Protein AF-A0A351XCQ9-F1 (afdb_monomer)

Sequence (73 aa):
GPNLTDVNRRALVLHCASSGARFNRDGFGVGNGPVYSRYAHEGDDVMDEAHFPILWRDDGYRTPGLDSLTDQL

Solvent-accessible surface area (backbone atoms only — not comparable to full-atom values): 5155 Å² total; per-residue (Å²): 130,86,82,93,64,98,67,89,86,83,83,89,85,83,91,84,76,63,86,83,54,58,61,61,74,90,45,29,88,45,91,67,20,65,65,57,50,73,65,49,53,94,91,52,44,60,62,47,52,94,82,55,59,41,85,63,48,96,90,70,50,50,50,84,68,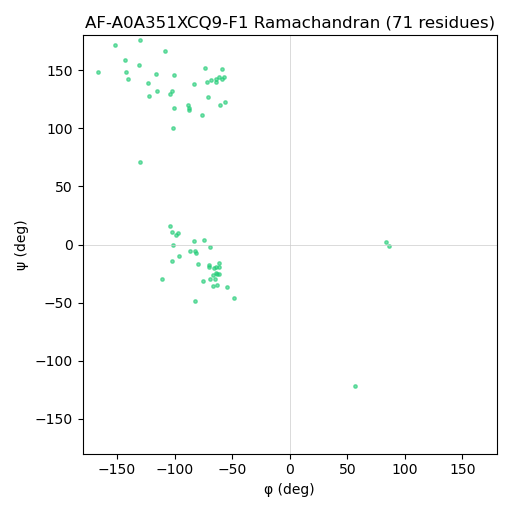58,68,71,75,56,77,84,118

Radius of gyration: 16.8 Å; Cα contacts (8 Å, |Δi|>4): 46; chains: 1; bounding box: 39×37×43 Å

Foldseek 3Di:
DDDPDPDDDDDDDDDDDDPPDWDDQVCLVDDCNVVLVVQADPPGGDRDCVVHWACADPVGDTRPPPVVVVPVD

Mean predicted aligned error: 4.86 Å

Structure (mmCIF, N/CA/C/O backbone):
data_AF-A0A351XCQ9-F1
#
_entry.id   AF-A0A351XCQ9-F1
#
loop_
_atom_site.group_PDB
_atom_site.id
_atom_site.type_symbol
_atom_site.label_atom_id
_atom_site.label_alt_id
_atom_site.label_comp_id
_atom_site.label_asym_id
_atom_site.label_entity_id
_atom_site.label_seq_id
_atom_site.pdbx_PDB_ins_code
_atom_site.Cartn_x
_atom_site.Cartn_y
_atom_site.Cartn_z
_atom_site.occupancy
_atom_site.B_iso_or_equiv
_atom_site.auth_seq_id
_atom_site.auth_comp_id
_atom_site.auth_asym_id
_atom_site.auth_atom_id
_atom_site.pdbx_PDB_model_num
ATOM 1 N N . GLY A 1 1 ? 10.770 -6.380 -22.491 1.00 88.00 1 GLY A N 1
ATOM 2 C CA . GLY A 1 1 ? 11.648 -7.047 -23.476 1.00 88.00 1 GLY A CA 1
ATOM 3 C C . GLY A 1 1 ? 13.114 -6.756 -23.191 1.00 88.00 1 GLY A C 1
ATOM 4 O O . GLY A 1 1 ? 13.378 -5.898 -22.343 1.00 88.00 1 GLY A O 1
ATOM 5 N N . PRO A 1 2 ? 14.045 -7.455 -23.860 1.00 94.50 2 PRO A N 1
ATOM 6 C CA . PRO A 1 2 ? 15.485 -7.300 -23.644 1.00 94.50 2 PRO A CA 1
ATOM 7 C C . PRO A 1 2 ? 15.949 -5.859 -23.903 1.00 94.50 2 PRO A C 1
ATOM 9 O O . PRO A 1 2 ? 15.321 -5.126 -24.669 1.00 94.50 2 PRO A O 1
ATOM 12 N N . ASN A 1 3 ? 17.013 -5.437 -23.219 1.00 96.88 3 ASN A N 1
ATOM 13 C CA . ASN A 1 3 ? 17.726 -4.206 -23.552 1.00 96.88 3 ASN A CA 1
ATOM 14 C C . ASN A 1 3 ? 18.789 -4.552 -24.603 1.00 96.88 3 ASN A C 1
ATOM 16 O O . ASN A 1 3 ? 19.649 -5.378 -24.319 1.00 96.88 3 ASN A O 1
ATOM 20 N N . LEU A 1 4 ? 18.688 -3.987 -25.808 1.00 97.56 4 LEU A N 1
ATOM 21 C CA . LEU A 1 4 ? 19.584 -4.296 -26.936 1.00 97.56 4 LEU A CA 1
ATOM 22 C C . LEU A 1 4 ? 20.705 -3.259 -27.107 1.00 97.56 4 LEU A C 1
ATOM 24 O O . LEU A 1 4 ? 21.411 -3.280 -28.110 1.00 97.56 4 LEU A O 1
ATOM 28 N N . THR A 1 5 ? 20.834 -2.333 -26.158 1.00 96.81 5 THR A N 1
ATOM 29 C CA . THR A 1 5 ? 21.873 -1.304 -26.145 1.00 96.81 5 THR A CA 1
ATOM 30 C C . THR A 1 5 ? 22.905 -1.595 -25.060 1.00 96.81 5 THR A C 1
ATOM 32 O O . THR A 1 5 ? 22.684 -2.397 -24.152 1.00 96.81 5 THR A O 1
ATOM 35 N N . ASP A 1 6 ? 24.025 -0.894 -25.140 1.00 96.25 6 ASP A N 1
ATOM 36 C CA . ASP A 1 6 ? 25.088 -0.827 -24.138 1.00 96.25 6 ASP A CA 1
ATOM 37 C C . ASP A 1 6 ? 24.800 0.190 -23.013 1.00 96.25 6 ASP A C 1
ATOM 39 O O . ASP A 1 6 ? 25.607 0.368 -22.101 1.00 96.25 6 ASP A O 1
ATOM 43 N N . VAL A 1 7 ? 23.629 0.838 -23.035 1.00 97.50 7 VAL A N 1
ATOM 44 C CA . VAL A 1 7 ? 23.209 1.833 -22.040 1.00 97.50 7 VAL A CA 1
ATOM 45 C C . VAL A 1 7 ? 22.220 1.221 -21.053 1.00 97.50 7 VAL A C 1
ATOM 47 O O . VAL A 1 7 ? 21.221 0.614 -21.440 1.00 97.50 7 VAL A O 1
ATOM 50 N N . ASN A 1 8 ? 22.441 1.442 -19.756 1.00 96.62 8 ASN A N 1
ATOM 51 C CA . ASN A 1 8 ? 21.548 0.964 -18.699 1.00 96.62 8 ASN A CA 1
ATOM 52 C C . ASN A 1 8 ? 20.124 1.538 -18.829 1.00 96.62 8 ASN A C 1
ATOM 54 O O . ASN A 1 8 ? 19.913 2.746 -18.701 1.00 96.62 8 ASN A O 1
ATOM 58 N N . ARG A 1 9 ? 19.121 0.658 -18.977 1.00 96.19 9 ARG A N 1
ATOM 59 C CA . ARG A 1 9 ? 17.699 1.019 -18.866 1.00 96.19 9 ARG A CA 1
ATOM 60 C C . ARG A 1 9 ? 17.248 0.927 -17.410 1.00 96.19 9 ARG A C 1
ATOM 62 O O . ARG A 1 9 ? 17.216 -0.158 -16.838 1.00 96.19 9 ARG A O 1
ATOM 69 N N . ARG A 1 10 ? 16.859 2.062 -16.830 1.00 95.81 10 ARG A N 1
ATOM 70 C CA . ARG A 1 10 ? 16.321 2.154 -15.464 1.00 95.81 10 ARG A CA 1
ATOM 71 C C . ARG A 1 10 ? 14.798 2.256 -15.503 1.00 95.81 10 ARG A C 1
ATOM 73 O O . ARG A 1 10 ? 14.252 2.867 -16.417 1.00 95.81 10 ARG A O 1
ATOM 80 N N . ALA A 1 11 ? 14.133 1.670 -14.515 1.00 94.75 11 ALA A N 1
ATOM 81 C CA . ALA A 1 11 ? 12.696 1.793 -14.310 1.00 94.75 11 ALA A CA 1
ATOM 82 C C . ALA A 1 11 ? 12.410 1.922 -12.811 1.00 94.75 11 ALA A C 1
ATOM 84 O O . ALA A 1 11 ? 13.071 1.271 -12.004 1.00 94.75 11 ALA A O 1
ATOM 85 N N . LEU A 1 12 ? 11.425 2.748 -12.465 1.00 94.69 12 LEU A N 1
ATOM 86 C CA . LEU A 1 12 ? 10.830 2.802 -11.134 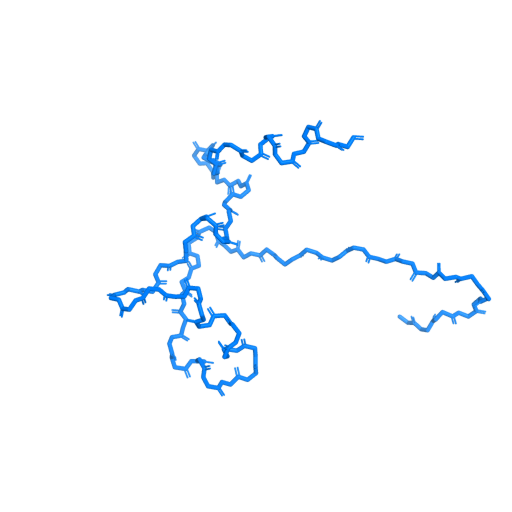1.00 94.69 12 LEU A CA 1
ATOM 87 C C . LEU A 1 12 ? 9.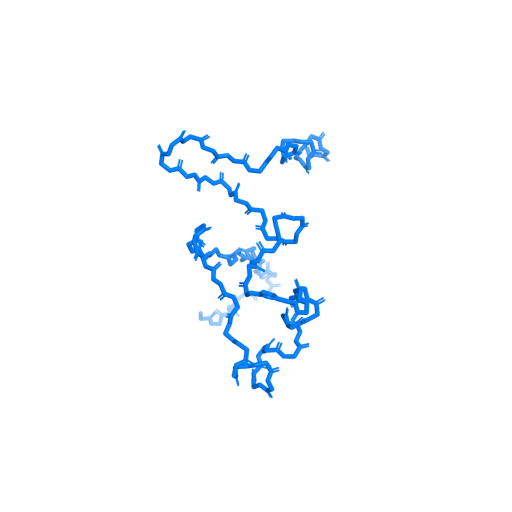475 2.101 -11.208 1.00 94.69 12 LEU A C 1
ATOM 89 O O . LEU A 1 12 ? 8.677 2.400 -12.095 1.00 94.69 12 LEU A O 1
ATOM 93 N N . VAL A 1 13 ? 9.231 1.168 -10.294 1.00 94.06 13 VAL A N 1
ATOM 94 C CA . VAL A 1 13 ? 7.969 0.430 -10.211 1.00 94.06 13 VAL A CA 1
ATOM 95 C C . VAL A 1 13 ? 7.376 0.657 -8.829 1.00 94.06 13 VAL A C 1
ATOM 97 O O . VAL A 1 13 ? 8.055 0.462 -7.824 1.00 94.06 13 VAL A O 1
ATOM 100 N N . LEU A 1 14 ? 6.112 1.071 -8.797 1.00 91.44 14 LEU A N 1
ATOM 101 C CA . LEU A 1 14 ? 5.333 1.280 -7.580 1.00 91.44 14 LEU A CA 1
ATOM 102 C C . LEU A 1 14 ? 4.179 0.278 -7.568 1.00 91.44 14 LEU A C 1
ATOM 104 O O . LEU A 1 14 ? 3.487 0.115 -8.572 1.00 91.44 14 LEU A O 1
ATOM 108 N N . HIS A 1 15 ? 3.981 -0.402 -6.441 1.00 91.56 15 HIS A N 1
ATOM 109 C CA . HIS A 1 15 ? 2.873 -1.335 -6.252 1.00 91.56 15 HIS A CA 1
ATOM 110 C C . HIS A 1 15 ? 1.790 -0.629 -5.445 1.00 91.56 15 HIS A C 1
ATOM 112 O O . HIS A 1 15 ? 2.026 -0.242 -4.305 1.00 91.56 15 HIS A O 1
ATOM 118 N N . CYS A 1 16 ? 0.615 -0.461 -6.042 1.00 94.44 16 CYS A N 1
ATOM 119 C CA . CYS A 1 16 ? -0.547 0.119 -5.380 1.00 94.44 16 CYS A CA 1
ATOM 120 C C . CYS A 1 16 ? -1.661 -0.924 -5.301 1.00 94.44 16 CYS A C 1
ATOM 122 O O . CYS A 1 16 ? -1.818 -1.752 -6.199 1.00 94.44 16 CYS A O 1
ATOM 124 N N . ALA A 1 17 ? -2.441 -0.855 -4.231 1.00 94.50 17 ALA A N 1
ATOM 125 C CA . ALA A 1 17 ? -3.639 -1.654 -4.029 1.00 94.50 17 ALA A CA 1
ATOM 126 C C . ALA A 1 17 ? -4.801 -0.732 -3.635 1.00 94.50 17 ALA A C 1
ATOM 128 O O . ALA A 1 17 ? -4.625 0.476 -3.478 1.00 94.50 17 ALA A O 1
ATOM 129 N N . SER 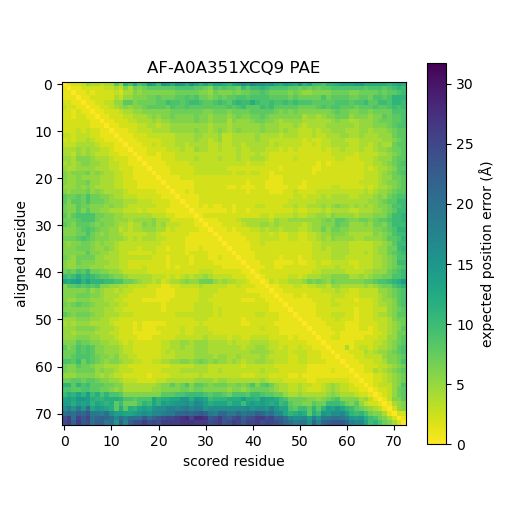A 1 18 ? -5.997 -1.301 -3.486 1.00 96.69 18 SER A N 1
ATOM 130 C CA . SER A 1 18 ? -7.139 -0.570 -2.931 1.00 96.69 18 SER A CA 1
ATOM 131 C C . SER A 1 18 ? -6.812 -0.031 -1.533 1.00 96.69 18 SER A C 1
ATOM 133 O O . SER A 1 18 ? -6.193 -0.733 -0.738 1.00 96.69 18 SER A O 1
ATOM 135 N N . SER A 1 19 ? -7.312 1.160 -1.195 1.00 96.06 19 SER A N 1
ATOM 136 C CA . SER A 1 19 ? -7.257 1.704 0.171 1.00 96.06 19 SER A CA 1
ATOM 137 C C . SER A 1 19 ? -8.014 0.848 1.196 1.00 96.06 19 SER A C 1
ATOM 139 O O . SER A 1 19 ? -7.835 1.024 2.394 1.00 96.06 19 SER A O 1
ATOM 141 N N . GLY A 1 20 ? -8.883 -0.062 0.739 1.00 95.81 20 GLY A N 1
ATOM 142 C CA . GLY A 1 20 ? -9.579 -1.042 1.576 1.00 95.81 20 GLY A CA 1
ATOM 143 C C . GLY A 1 20 ? -8.912 -2.419 1.609 1.00 95.81 20 GLY A C 1
ATOM 144 O O . GLY A 1 20 ? -9.538 -3.372 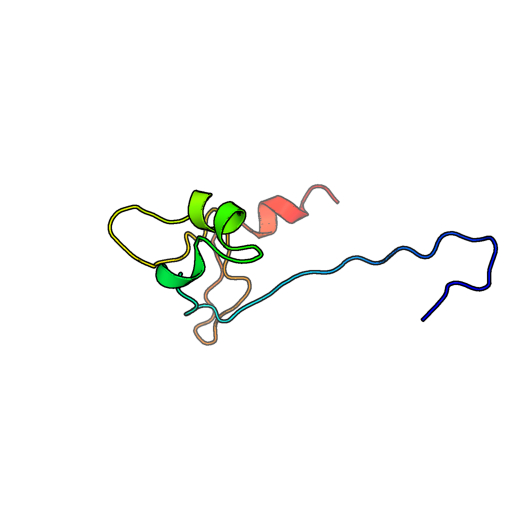2.073 1.00 95.81 20 GLY A O 1
ATOM 145 N N . ALA A 1 21 ? -7.695 -2.558 1.069 1.00 96.56 21 ALA A N 1
ATOM 146 C CA . ALA A 1 21 ? -6.966 -3.820 1.089 1.00 96.56 21 ALA A CA 1
ATOM 147 C C . ALA A 1 21 ? -6.689 -4.281 2.529 1.00 96.56 21 ALA A C 1
ATOM 149 O O . ALA A 1 21 ? -6.456 -3.484 3.436 1.00 96.56 21 ALA A O 1
ATOM 150 N N . ARG A 1 22 ? -6.734 -5.599 2.722 1.00 96.75 22 ARG A N 1
ATOM 151 C CA . ARG A 1 22 ? -6.499 -6.269 4.001 1.00 96.75 22 ARG A CA 1
ATOM 152 C C . ARG A 1 22 ? -5.514 -7.406 3.804 1.00 96.75 22 ARG A C 1
ATOM 154 O O . ARG A 1 22 ? -5.411 -7.960 2.706 1.00 96.75 22 ARG A O 1
ATOM 161 N N . PHE A 1 23 ? -4.815 -7.767 4.870 1.00 96.94 23 PHE A N 1
ATOM 162 C CA . PHE A 1 23 ? -3.967 -8.945 4.863 1.00 96.94 23 PHE A CA 1
ATOM 163 C C . PHE A 1 23 ? -4.797 -10.218 4.674 1.00 96.94 23 PHE A C 1
ATOM 165 O O . PHE A 1 23 ? -5.868 -10.381 5.246 1.00 96.94 23 PHE A O 1
ATOM 172 N N . ASN A 1 24 ? -4.270 -11.142 3.873 1.00 95.06 24 ASN A N 1
ATOM 173 C CA . ASN A 1 24 ? -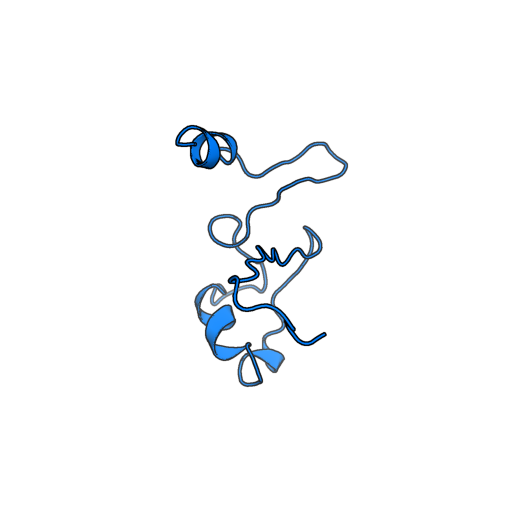4.761 -12.512 3.800 1.00 95.06 24 ASN A CA 1
ATOM 174 C C . ASN A 1 24 ? -3.813 -13.407 4.610 1.00 95.06 24 ASN A C 1
ATOM 176 O O . ASN A 1 24 ? -2.735 -13.753 4.115 1.00 95.06 24 ASN A O 1
ATOM 180 N N . ARG A 1 25 ? -4.199 -13.763 5.843 1.00 94.56 25 ARG A N 1
ATOM 181 C CA . ARG A 1 25 ? -3.327 -14.512 6.768 1.00 94.56 25 ARG A CA 1
ATOM 182 C C . ARG A 1 25 ? -2.961 -15.901 6.251 1.00 94.56 25 ARG A C 1
ATOM 184 O O . ARG A 1 25 ? -1.817 -16.317 6.413 1.00 94.56 25 ARG A O 1
ATOM 191 N N . ASP A 1 26 ? -3.872 -16.572 5.546 1.00 95.75 26 ASP A N 1
ATOM 192 C CA . ASP A 1 26 ? -3.606 -17.888 4.945 1.00 95.75 26 ASP A CA 1
ATOM 193 C C . ASP A 1 26 ? -2.461 -17.825 3.917 1.00 95.75 26 ASP A C 1
ATOM 195 O O . ASP A 1 26 ? -1.754 -18.805 3.681 1.00 95.75 26 ASP A O 1
ATOM 199 N N . GLY A 1 27 ? -2.232 -16.647 3.327 1.00 94.50 27 GLY A N 1
ATOM 200 C CA . GLY A 1 27 ? -1.156 -16.397 2.373 1.00 94.50 27 GLY A CA 1
ATOM 201 C C . GLY A 1 27 ? 0.214 -16.123 2.998 1.00 94.50 27 GLY A C 1
ATOM 202 O O . GLY A 1 27 ? 1.195 -16.043 2.261 1.00 94.50 27 GLY A O 1
ATOM 203 N N . PHE A 1 28 ? 0.331 -15.984 4.324 1.00 96.12 28 PHE A N 1
ATOM 204 C CA . PHE A 1 28 ? 1.580 -15.548 4.969 1.00 96.12 28 PHE A CA 1
ATOM 205 C C . PHE A 1 28 ? 2.751 -16.517 4.782 1.00 96.12 28 PHE A C 1
ATOM 207 O O . PHE A 1 28 ? 3.897 -16.089 4.822 1.00 96.12 28 PHE A O 1
ATOM 214 N N . GLY A 1 29 ? 2.496 -17.803 4.534 1.00 96.31 29 GLY A N 1
ATOM 215 C CA . GLY A 1 29 ? 3.549 -18.795 4.296 1.00 96.31 29 GLY A CA 1
ATOM 216 C C . GLY A 1 29 ? 4.021 -18.914 2.843 1.00 96.31 29 GLY A C 1
ATOM 217 O O . GLY A 1 29 ? 4.945 -19.680 2.578 1.00 96.31 29 GLY A O 1
ATOM 218 N N . VAL A 1 30 ? 3.394 -18.216 1.888 1.00 95.69 30 VAL A N 1
ATOM 219 C CA . VAL A 1 30 ? 3.553 -18.498 0.451 1.00 95.69 30 VAL A CA 1
ATOM 220 C C . VAL A 1 30 ? 4.032 -17.265 -0.312 1.00 95.69 30 VAL A C 1
ATOM 222 O O . VAL A 1 30 ? 3.559 -16.151 -0.093 1.00 95.69 30 VAL A O 1
ATOM 225 N N . GLY A 1 31 ? 4.958 -17.460 -1.256 1.00 93.38 31 GLY A N 1
ATOM 226 C CA . GLY A 1 31 ? 5.451 -16.391 -2.128 1.00 93.38 31 GLY A CA 1
ATOM 227 C C . GLY A 1 31 ? 6.025 -15.219 -1.328 1.00 93.38 31 GLY A C 1
ATOM 228 O O . GLY A 1 31 ? 6.941 -15.401 -0.531 1.00 93.38 31 GLY A O 1
ATOM 229 N N . ASN A 1 32 ? 5.468 -14.021 -1.523 1.00 90.44 32 ASN A N 1
ATOM 230 C CA . ASN A 1 32 ? 5.897 -12.812 -0.812 1.00 90.44 32 ASN A CA 1
ATOM 231 C C . ASN A 1 32 ? 5.271 -12.667 0.591 1.00 90.44 32 ASN A C 1
ATOM 233 O O . ASN A 1 32 ? 5.630 -11.746 1.326 1.00 90.44 32 ASN A O 1
ATOM 237 N N . GLY A 1 33 ? 4.350 -13.560 0.972 1.00 93.31 33 GLY A N 1
ATOM 238 C CA . GLY A 1 33 ? 3.650 -13.553 2.259 1.00 93.31 33 GLY A CA 1
ATOM 239 C C . GLY A 1 33 ? 4.560 -13.387 3.483 1.00 93.31 33 GLY A C 1
ATOM 240 O O . GLY A 1 33 ? 4.267 -12.508 4.292 1.00 93.31 33 GLY A O 1
ATOM 241 N N . PRO A 1 34 ? 5.699 -14.105 3.594 1.00 95.69 34 PRO A N 1
ATOM 242 C CA . PRO A 1 34 ? 6.568 -14.023 4.775 1.00 95.69 34 PRO A CA 1
ATOM 243 C C . PRO A 1 34 ? 7.249 -12.662 4.983 1.00 95.69 34 PRO A C 1
ATOM 245 O O . PRO A 1 34 ? 7.745 -12.359 6.071 1.00 95.69 34 PRO A O 1
ATOM 248 N N . VAL A 1 35 ? 7.346 -11.849 3.927 1.00 94.62 35 VAL A N 1
ATOM 249 C CA . VAL A 1 35 ? 7.862 -10.478 4.023 1.00 94.62 35 VAL A CA 1
ATOM 250 C C . VAL A 1 35 ? 6.749 -9.554 4.499 1.00 94.62 35 VAL A C 1
ATOM 252 O O . VAL A 1 35 ? 6.945 -8.804 5.452 1.00 94.62 35 VAL A O 1
ATOM 255 N N . TYR A 1 36 ? 5.572 -9.642 3.874 1.00 93.25 36 TYR A N 1
ATOM 256 C CA . TYR A 1 36 ? 4.438 -8.777 4.193 1.00 93.25 36 TYR A CA 1
ATOM 257 C C . TYR A 1 36 ? 3.833 -9.051 5.574 1.00 93.25 36 TYR A C 1
ATOM 259 O O . TYR A 1 36 ? 3.377 -8.116 6.226 1.00 93.25 36 TYR A O 1
ATOM 267 N N . SER A 1 37 ? 3.9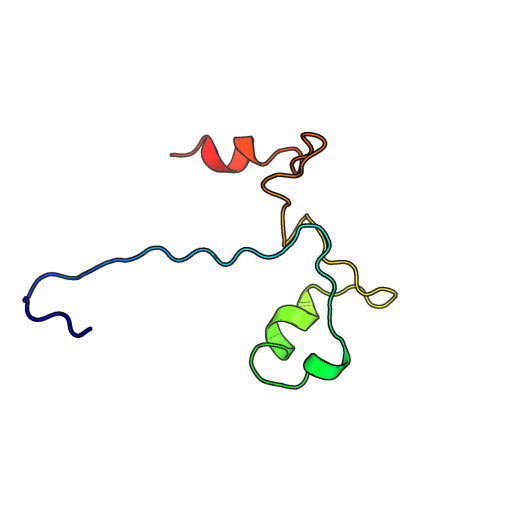01 -10.291 6.066 1.00 95.19 37 SER A N 1
ATOM 268 C CA . SER A 1 37 ? 3.390 -10.668 7.389 1.00 95.19 37 SER A CA 1
ATOM 269 C C . SER A 1 37 ? 4.082 -9.937 8.543 1.00 95.19 37 SER A C 1
ATOM 271 O O . SER A 1 37 ? 3.533 -9.871 9.634 1.00 95.19 37 SER A O 1
ATOM 273 N N . ARG A 1 38 ? 5.275 -9.368 8.322 1.00 95.06 38 ARG A N 1
ATOM 274 C CA . ARG A 1 38 ? 6.019 -8.592 9.331 1.00 95.06 38 ARG A CA 1
ATOM 275 C C . ARG A 1 38 ? 5.378 -7.243 9.653 1.00 95.06 38 ARG A C 1
ATOM 277 O O . ARG A 1 38 ? 5.702 -6.661 10.680 1.00 95.06 38 ARG A O 1
ATOM 284 N N . TYR A 1 39 ? 4.516 -6.752 8.767 1.00 96.00 39 TYR A N 1
ATOM 285 C CA . TYR A 1 39 ? 3.793 -5.490 8.926 1.00 96.00 39 TYR A CA 1
ATOM 286 C C . TYR A 1 39 ? 2.343 -5.702 9.375 1.00 96.00 39 TYR A C 1
ATOM 288 O O . TYR A 1 39 ? 1.598 -4.734 9.501 1.00 96.00 39 TYR A O 1
ATOM 296 N N . ALA A 1 40 ? 1.927 -6.960 9.552 1.00 95.94 40 ALA A N 1
ATOM 297 C CA . ALA A 1 40 ? 0.595 -7.296 10.020 1.00 95.94 40 ALA A CA 1
ATOM 298 C C . ALA A 1 40 ? 0.532 -7.214 11.545 1.00 95.94 40 ALA A C 1
ATOM 300 O O . ALA A 1 40 ? 1.422 -7.704 12.244 1.00 95.94 40 ALA A O 1
ATOM 301 N N . HIS A 1 41 ? -0.557 -6.645 12.049 1.00 94.62 41 HIS A N 1
ATOM 302 C CA . HIS A 1 41 ? -0.868 -6.669 13.471 1.00 94.62 41 HIS A CA 1
ATOM 303 C C . HIS A 1 41 ? -1.329 -8.070 13.893 1.00 94.62 41 HIS A C 1
ATOM 305 O O . HIS A 1 41 ? -1.881 -8.846 13.105 1.00 94.62 41 HIS A O 1
ATOM 311 N N . GLU A 1 42 ? -1.105 -8.432 15.157 1.00 91.44 42 GLU A N 1
ATOM 312 C CA . GLU A 1 42 ? -1.487 -9.761 15.656 1.00 91.44 42 GLU A CA 1
ATOM 313 C C . GLU A 1 42 ? -3.011 -9.957 15.690 1.00 91.44 42 GLU A C 1
ATOM 315 O O . GLU A 1 42 ? -3.488 -11.056 15.411 1.00 91.44 42 GLU A O 1
ATOM 320 N N . GLY A 1 43 ? -3.765 -8.900 16.010 1.00 93.25 43 GLY A N 1
ATOM 321 C CA . GLY A 1 43 ? -5.198 -8.975 16.309 1.00 93.25 43 GLY A CA 1
ATOM 322 C C . GLY A 1 43 ? -6.151 -8.673 15.151 1.00 93.25 43 GLY A C 1
ATOM 323 O O . GLY A 1 43 ? -7.353 -8.889 15.302 1.00 93.25 43 GLY A O 1
ATOM 324 N N . ASP A 1 44 ? -5.658 -8.177 14.016 1.00 94.69 44 ASP A N 1
ATOM 325 C CA . ASP A 1 44 ? -6.493 -7.815 12.871 1.00 94.69 44 ASP A CA 1
ATOM 326 C C . ASP A 1 44 ? -5.749 -7.930 11.532 1.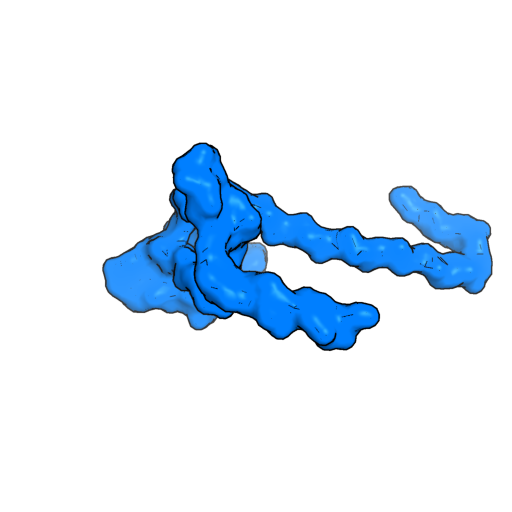00 94.69 44 ASP A C 1
ATOM 328 O O . ASP A 1 44 ? -4.540 -8.166 11.482 1.00 94.69 44 ASP A O 1
ATOM 332 N N . ASP A 1 45 ? -6.505 -7.786 10.441 1.00 96.88 45 ASP A N 1
ATOM 333 C CA . ASP A 1 45 ? -6.008 -7.867 9.064 1.00 96.88 45 ASP A CA 1
ATOM 334 C C . ASP A 1 45 ? -5.877 -6.489 8.395 1.00 96.88 45 ASP A C 1
ATOM 336 O O . ASP A 1 45 ? -5.818 -6.390 7.166 1.00 96.88 45 ASP A O 1
ATOM 340 N N . VAL A 1 46 ? -5.900 -5.405 9.171 1.00 96.44 46 VAL A N 1
ATOM 341 C CA . VAL A 1 46 ? -5.737 -4.052 8.636 1.00 96.44 46 VAL A CA 1
ATOM 342 C C . VAL A 1 46 ? -4.285 -3.857 8.203 1.00 96.44 46 VAL A C 1
ATOM 344 O O . VAL A 1 46 ? -3.345 -4.307 8.856 1.00 96.44 46 VAL A O 1
ATOM 347 N N . MET A 1 47 ? -4.095 -3.183 7.070 1.00 96.19 47 MET A N 1
ATOM 348 C CA . MET A 1 47 ? -2.777 -2.748 6.623 1.00 96.19 47 MET A CA 1
ATOM 349 C C . MET A 1 47 ? -2.486 -1.367 7.210 1.00 96.19 47 MET A C 1
ATOM 351 O O . MET A 1 47 ? -3.238 -0.426 6.973 1.00 96.19 47 MET A O 1
ATOM 355 N N . ASP A 1 48 ? -1.415 -1.257 7.992 1.00 94.69 48 ASP A N 1
ATOM 356 C CA . ASP A 1 48 ? -1.059 -0.016 8.680 1.00 94.69 48 ASP A CA 1
ATOM 357 C C . ASP A 1 48 ? -0.552 1.055 7.700 1.00 94.69 48 ASP A C 1
ATOM 359 O O . ASP A 1 48 ? 0.398 0.815 6.947 1.00 94.69 48 ASP A O 1
ATOM 363 N N . GLU A 1 49 ? -1.146 2.250 7.734 1.00 94.31 49 GLU A N 1
ATOM 364 C CA . GLU A 1 49 ? -0.775 3.373 6.865 1.00 94.31 49 GLU A CA 1
ATOM 365 C C . GLU A 1 49 ? 0.656 3.885 7.101 1.00 94.31 49 GLU A C 1
ATOM 367 O O . GLU A 1 49 ? 1.235 4.496 6.202 1.00 94.31 49 GLU A O 1
ATOM 372 N N . ALA A 1 50 ? 1.270 3.587 8.253 1.00 91.56 50 ALA A N 1
ATOM 373 C CA . ALA A 1 50 ? 2.685 3.870 8.497 1.00 91.56 50 ALA A CA 1
ATOM 374 C C . ALA A 1 50 ? 3.615 3.085 7.553 1.00 91.56 50 ALA A C 1
ATOM 376 O O . ALA A 1 50 ? 4.734 3.520 7.278 1.00 91.56 50 ALA A O 1
ATOM 377 N N . HIS A 1 51 ? 3.154 1.937 7.045 1.00 93.12 51 HIS A N 1
ATOM 378 C CA . HIS A 1 51 ? 3.892 1.085 6.108 1.00 93.12 51 HIS A CA 1
ATOM 379 C C . HIS A 1 51 ? 3.275 1.083 4.701 1.00 93.12 51 HIS A C 1
ATOM 381 O O . HIS A 1 51 ? 3.993 0.911 3.714 1.00 93.12 51 HIS A O 1
ATOM 387 N N . PHE A 1 52 ? 1.957 1.280 4.601 1.00 94.69 52 PHE A N 1
ATOM 388 C CA . PHE A 1 52 ? 1.178 1.253 3.361 1.00 94.69 52 PHE A CA 1
ATOM 389 C C . PHE A 1 52 ? 0.295 2.503 3.255 1.00 94.69 52 PHE A C 1
ATOM 391 O O . PHE A 1 52 ? -0.924 2.413 3.413 1.00 94.69 52 PHE A O 1
ATOM 398 N N . PRO A 1 53 ? 0.883 3.683 3.016 1.00 95.19 53 PRO A N 1
ATOM 399 C CA . PRO A 1 53 ? 0.129 4.925 3.042 1.00 95.19 53 PRO A CA 1
ATOM 400 C C . PRO A 1 53 ? -0.934 4.980 1.939 1.00 95.19 53 PRO A C 1
ATOM 402 O O . PRO A 1 53 ? -0.710 4.581 0.791 1.00 95.19 53 PRO A O 1
ATOM 405 N N . ILE A 1 54 ? -2.085 5.553 2.277 1.00 95.69 54 ILE A N 1
ATOM 406 C CA . ILE A 1 54 ? -3.151 5.880 1.339 1.00 95.69 54 ILE A CA 1
ATOM 407 C C . ILE A 1 54 ? -2.746 7.124 0.553 1.00 95.69 54 ILE A C 1
ATOM 409 O O . ILE A 1 54 ? -2.693 8.242 1.070 1.00 95.69 54 ILE A O 1
ATOM 413 N N . LEU A 1 55 ? -2.499 6.924 -0.740 1.00 94.25 55 LEU A N 1
ATOM 414 C CA . LEU A 1 55 ? -2.142 8.001 -1.662 1.00 94.25 55 LEU A CA 1
ATOM 415 C C . LEU A 1 55 ? -3.343 8.868 -2.051 1.00 94.25 55 LEU A C 1
ATOM 417 O O . LEU A 1 55 ? -3.161 10.052 -2.336 1.00 94.25 55 LEU A O 1
ATOM 421 N N . TRP A 1 56 ? -4.537 8.267 -2.094 1.00 94.38 56 TRP A N 1
ATOM 422 C CA . TRP A 1 56 ? -5.798 8.900 -2.475 1.00 94.38 56 TRP A CA 1
ATOM 423 C C . TRP A 1 56 ? -7.004 8.025 -2.095 1.00 94.38 56 TRP A C 1
ATOM 425 O O . TRP A 1 56 ? -6.926 6.794 -2.159 1.00 94.38 56 TRP A O 1
ATOM 435 N N . ARG A 1 57 ? -8.127 8.674 -1.778 1.00 95.00 57 ARG A N 1
ATOM 436 C CA . ARG A 1 57 ? -9.466 8.093 -1.626 1.00 95.00 57 ARG A CA 1
ATOM 437 C C . ARG A 1 57 ? -10.515 9.074 -2.172 1.00 95.00 57 ARG A C 1
ATOM 439 O O . ARG A 1 57 ? -10.244 10.267 -2.304 1.00 95.00 57 ARG A O 1
ATOM 446 N N . ASP A 1 58 ? -11.698 8.576 -2.514 1.00 95.81 58 ASP A N 1
ATOM 447 C CA . ASP A 1 58 ? -12.786 9.349 -3.132 1.00 95.81 58 ASP A CA 1
ATOM 448 C C . ASP A 1 58 ? -13.369 10.448 -2.230 1.00 95.81 58 ASP A C 1
ATOM 450 O O . ASP A 1 58 ? -13.773 11.498 -2.724 1.00 95.81 58 ASP A O 1
ATOM 454 N N . ASP A 1 59 ? -13.331 10.252 -0.914 1.00 96.00 59 ASP A N 1
ATOM 455 C CA . ASP A 1 59 ? -13.660 11.262 0.099 1.00 96.00 59 ASP A CA 1
ATOM 456 C C . ASP A 1 59 ? -12.577 12.345 0.283 1.00 96.00 59 ASP A C 1
ATOM 458 O O . ASP A 1 59 ? -12.696 13.210 1.152 1.00 96.00 59 ASP A O 1
ATOM 462 N N . GLY A 1 60 ? -11.518 12.311 -0.530 1.00 94.50 60 GLY A N 1
ATOM 463 C CA . GLY A 1 60 ? -10.398 13.245 -0.479 1.00 94.50 60 GLY A CA 1
ATOM 464 C C . GLY A 1 60 ? -9.329 12.891 0.555 1.00 94.50 60 GLY A C 1
ATOM 465 O O . GLY A 1 60 ? -8.357 13.636 0.690 1.00 94.50 60 GLY A O 1
ATOM 466 N N . TYR A 1 61 ? -9.463 11.773 1.273 1.00 95.19 61 TYR A N 1
ATOM 467 C CA . TYR A 1 61 ? -8.472 11.358 2.259 1.00 95.19 61 TYR A CA 1
ATOM 468 C C . TYR A 1 61 ? -7.142 10.935 1.619 1.00 95.19 61 TYR A C 1
ATOM 470 O O . TYR A 1 61 ? -7.090 10.263 0.585 1.00 95.19 61 TYR A O 1
ATOM 478 N N . ARG A 1 62 ? -6.052 11.301 2.296 1.00 94.44 62 ARG A N 1
ATOM 479 C CA . ARG A 1 62 ? -4.674 10.858 2.060 1.00 94.44 62 ARG A CA 1
ATOM 480 C C . ARG A 1 62 ? -4.000 10.706 3.419 1.00 94.44 62 ARG A C 1
ATOM 482 O O . ARG A 1 62 ? -4.314 11.488 4.321 1.00 94.44 62 ARG A O 1
ATOM 489 N N . THR A 1 63 ? -3.064 9.769 3.561 1.00 95.00 63 THR A N 1
ATOM 490 C CA . THR A 1 63 ? -2.299 9.631 4.809 1.00 95.00 63 THR A CA 1
ATOM 491 C C . THR A 1 63 ? -1.617 10.966 5.144 1.00 95.00 63 THR A C 1
ATOM 493 O O . THR A 1 63 ? -0.872 11.498 4.310 1.00 95.00 63 THR A O 1
ATOM 496 N N . PRO A 1 64 ? -1.869 11.552 6.331 1.00 92.62 64 PRO A N 1
ATOM 497 C CA . PRO A 1 64 ? -1.257 12.816 6.718 1.00 92.62 64 PRO A CA 1
ATOM 498 C C . PRO A 1 64 ? 0.274 12.745 6.720 1.00 92.62 64 PRO A C 1
ATOM 500 O O . PRO A 1 64 ? 0.861 11.749 7.131 1.00 92.62 64 PRO A O 1
ATOM 503 N N . GLY A 1 65 ? 0.927 13.827 6.291 1.00 86.25 65 GLY A N 1
ATOM 504 C CA . GLY A 1 65 ? 2.388 13.944 6.320 1.00 86.25 65 GLY A CA 1
ATOM 505 C C . GLY A 1 65 ? 3.117 13.367 5.103 1.00 86.25 65 GLY A C 1
ATOM 506 O O . GLY A 1 65 ? 4.332 13.526 5.020 1.00 86.25 65 GLY A O 1
ATOM 507 N N . LEU A 1 66 ? 2.411 12.784 4.125 1.00 87.00 66 LEU A N 1
ATOM 508 C CA . LEU A 1 66 ? 3.022 12.302 2.878 1.00 87.00 66 LEU A CA 1
ATOM 509 C C . LEU A 1 66 ? 3.837 13.374 2.142 1.00 87.00 66 LEU A C 1
ATOM 511 O O . LEU A 1 66 ? 4.886 13.063 1.588 1.00 87.00 66 LEU A O 1
ATOM 515 N N . ASP A 1 67 ? 3.391 14.628 2.171 1.00 83.19 67 ASP A N 1
ATOM 516 C CA . ASP A 1 67 ? 4.063 15.718 1.455 1.00 83.19 67 ASP A CA 1
ATOM 517 C C . ASP A 1 67 ? 5.463 16.014 2.048 1.00 83.19 67 ASP A C 1
ATOM 519 O O . ASP A 1 67 ? 6.390 16.376 1.324 1.00 83.19 67 ASP A O 1
ATOM 523 N N . SER A 1 68 ? 5.680 15.722 3.338 1.00 79.62 68 SER A N 1
ATOM 524 C CA . SER A 1 68 ? 6.998 15.875 3.978 1.00 79.62 68 SER A CA 1
ATOM 525 C C . SER A 1 68 ? 8.041 14.852 3.503 1.00 79.62 68 SER A C 1
ATOM 527 O O . SER A 1 68 ? 9.239 15.070 3.672 1.00 79.62 68 SER A O 1
ATOM 529 N N . LEU A 1 69 ? 7.608 13.748 2.875 1.00 68.31 69 LEU A N 1
ATOM 530 C CA . LEU A 1 69 ? 8.498 12.753 2.261 1.00 68.31 69 LEU A CA 1
ATOM 531 C C . LEU A 1 69 ? 9.010 13.199 0.885 1.00 68.31 69 LEU A C 1
ATOM 533 O O . LEU A 1 69 ? 9.970 12.623 0.375 1.00 68.31 69 LEU A O 1
ATOM 537 N N . THR A 1 70 ? 8.366 14.196 0.273 1.00 64.81 70 THR A N 1
ATOM 538 C CA . THR A 1 70 ? 8.705 14.693 -1.068 1.00 64.81 70 THR A CA 1
ATOM 539 C C . THR A 1 70 ? 9.489 16.003 -1.064 1.00 64.81 70 THR A C 1
ATOM 541 O O . THR A 1 70 ? 10.113 16.314 -2.071 1.00 64.81 70 THR A O 1
ATOM 544 N N . ASP A 1 71 ? 9.543 16.720 0.064 1.00 59.53 71 ASP A N 1
ATOM 545 C CA . ASP A 1 71 ? 10.240 18.014 0.206 1.00 59.53 71 ASP A CA 1
ATOM 546 C C . ASP A 1 71 ? 11.783 17.929 0.139 1.00 59.53 71 ASP A C 1
ATOM 548 O O . ASP A 1 71 ? 12.471 18.946 0.220 1.00 59.53 71 ASP A O 1
ATOM 552 N N . GLN A 1 72 ? 12.356 16.728 0.004 1.00 53.94 72 GLN A N 1
ATOM 553 C CA . GLN A 1 72 ? 13.807 16.506 -0.100 1.00 53.94 72 GLN A CA 1
ATOM 554 C C . GLN A 1 72 ? 14.308 16.240 -1.535 1.00 53.94 72 GLN A C 1
ATOM 556 O O . GLN A 1 72 ? 15.459 15.829 -1.700 1.00 53.94 72 GLN A O 1
ATOM 561 N N . LEU A 1 73 ? 13.479 16.450 -2.564 1.00 51.72 73 LEU A N 1
ATOM 562 C CA . LEU A 1 73 ? 13.847 16.306 -3.984 1.00 51.72 73 LEU A CA 1
ATOM 563 C C . LEU A 1 73 ? 13.889 17.658 -4.703 1.00 51.72 73 LEU A C 1
ATOM 565 O O . LEU A 1 73 ? 14.767 17.798 -5.586 1.00 51.72 73 LEU A O 1
#

pLDDT: mean 91.86, std 9.39, range [51.72, 97.56]

Secondary structure (DSSP, 8-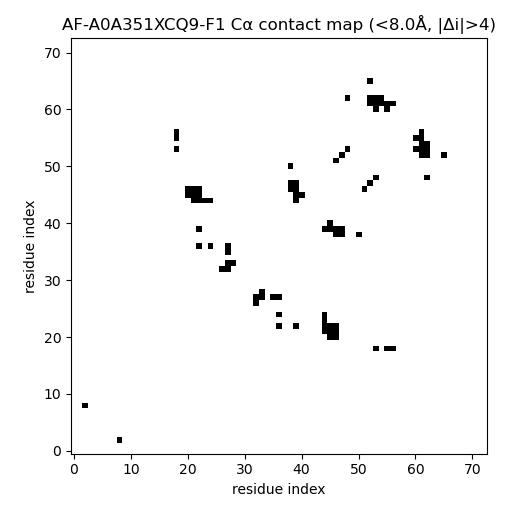state):
----SSSPPP--------TT-B--GGGTTSTTHHHHGGGB-SS--BBPTTTS-----TTS---TTGGGGTTT-